Protein AF-A0A971YYG9-F1 (afdb_monomer_lite)

Structure (mmCIF, N/CA/C/O backbone):
data_AF-A0A971YYG9-F1
#
_entry.id   AF-A0A971YYG9-F1
#
loop_
_atom_site.group_PDB
_atom_site.id
_atom_site.type_symbol
_atom_site.label_atom_id
_atom_site.label_alt_id
_atom_site.label_comp_id
_atom_site.label_asym_id
_atom_site.label_entity_id
_atom_site.label_seq_id
_atom_site.pdbx_PDB_ins_code
_atom_site.Cartn_x
_atom_site.Cartn_y
_atom_site.Cartn_z
_atom_site.occupancy
_atom_site.B_iso_or_equiv
_atom_site.auth_seq_id
_atom_site.auth_comp_id
_atom_site.auth_asym_id
_atom_site.auth_atom_id
_atom_site.pdbx_PDB_model_num
ATOM 1 N N . MET A 1 1 ? 19.427 10.060 -9.851 1.00 64.81 1 MET A N 1
ATOM 2 C CA . MET A 1 1 ? 18.523 9.013 -9.334 1.00 64.81 1 MET A CA 1
ATOM 3 C C . MET A 1 1 ? 17.815 8.441 -10.540 1.00 64.81 1 MET A C 1
ATOM 5 O O . MET A 1 1 ? 17.192 9.212 -11.256 1.00 64.81 1 MET A O 1
ATOM 9 N N . ASP A 1 2 ? 18.004 7.157 -10.814 1.00 91.38 2 ASP A N 1
ATOM 10 C CA . ASP A 1 2 ? 17.386 6.489 -11.961 1.00 91.38 2 ASP A CA 1
ATOM 11 C C . ASP A 1 2 ? 15.859 6.347 -11.762 1.00 91.38 2 ASP A C 1
ATOM 13 O O . ASP A 1 2 ? 15.379 6.171 -10.636 1.00 91.38 2 ASP A O 1
ATOM 17 N N . THR A 1 3 ? 15.089 6.463 -12.848 1.00 93.69 3 THR A N 1
ATOM 18 C CA . THR A 1 3 ? 13.622 6.381 -12.829 1.00 93.69 3 THR A CA 1
ATOM 19 C C . THR A 1 3 ? 13.147 5.006 -12.372 1.00 93.69 3 THR A C 1
ATOM 21 O O . THR A 1 3 ? 12.219 4.936 -11.562 1.00 93.69 3 THR A O 1
ATOM 24 N N . ARG A 1 4 ? 13.790 3.915 -12.817 1.00 93.62 4 ARG A N 1
ATOM 25 C CA . ARG A 1 4 ? 13.424 2.557 -12.381 1.00 93.62 4 ARG A CA 1
ATOM 26 C C . ARG A 1 4 ? 13.664 2.389 -10.891 1.00 93.62 4 ARG A C 1
ATOM 28 O O . ARG A 1 4 ? 12.804 1.850 -10.193 1.00 93.62 4 ARG A O 1
ATOM 35 N N . PHE A 1 5 ? 14.801 2.877 -10.400 1.00 94.44 5 PHE A N 1
ATOM 36 C CA . PHE A 1 5 ? 15.111 2.871 -8.976 1.00 94.44 5 PHE A CA 1
ATOM 37 C C . PHE A 1 5 ? 14.068 3.645 -8.164 1.00 94.44 5 PHE A C 1
ATOM 39 O O . PHE A 1 5 ? 13.561 3.118 -7.174 1.00 94.44 5 PHE A O 1
ATOM 46 N N . PHE A 1 6 ? 13.701 4.859 -8.592 1.00 96.38 6 PHE A N 1
ATOM 47 C CA . PHE A 1 6 ? 12.682 5.655 -7.902 1.00 96.38 6 PHE A CA 1
ATOM 48 C C . PHE A 1 6 ? 11.331 4.932 -7.865 1.00 96.38 6 PHE A C 1
ATOM 50 O O . PHE A 1 6 ? 10.770 4.758 -6.787 1.00 96.38 6 PHE A O 1
ATOM 57 N N . LEU A 1 7 ? 10.848 4.432 -9.008 1.00 96.62 7 LEU A N 1
ATOM 58 C CA . LEU A 1 7 ? 9.580 3.700 -9.082 1.00 96.62 7 LEU A CA 1
ATOM 59 C C . LEU A 1 7 ? 9.600 2.425 -8.229 1.00 96.62 7 LEU A C 1
ATOM 61 O O . LEU A 1 7 ? 8.640 2.153 -7.515 1.00 96.62 7 LEU A O 1
ATOM 65 N N . THR A 1 8 ? 10.699 1.669 -8.251 1.00 96.75 8 THR A N 1
ATOM 66 C CA . THR A 1 8 ? 10.850 0.458 -7.428 1.00 96.75 8 THR A CA 1
ATOM 67 C C . THR A 1 8 ? 10.803 0.800 -5.944 1.00 96.75 8 THR A C 1
ATOM 69 O O . THR A 1 8 ? 10.065 0.166 -5.191 1.00 96.75 8 THR A O 1
ATOM 72 N N . LYS A 1 9 ? 11.546 1.831 -5.523 1.00 98.06 9 LYS A N 1
ATOM 73 C CA . LYS A 1 9 ? 11.548 2.296 -4.136 1.00 98.06 9 LYS A CA 1
ATOM 74 C C . LYS A 1 9 ? 10.149 2.732 -3.701 1.00 98.06 9 LYS A C 1
ATOM 76 O O . LYS A 1 9 ? 9.658 2.240 -2.691 1.00 98.06 9 LYS A O 1
ATOM 81 N N . THR A 1 10 ? 9.483 3.578 -4.487 1.00 98.25 10 THR A N 1
ATOM 82 C CA . THR A 1 10 ? 8.128 4.038 -4.167 1.00 98.25 10 THR A CA 1
ATOM 83 C C . THR A 1 10 ? 7.145 2.871 -4.106 1.00 98.25 10 THR A C 1
ATOM 85 O O . THR A 1 10 ? 6.367 2.792 -3.165 1.00 98.25 10 THR A O 1
ATOM 88 N N . MET A 1 11 ? 7.193 1.917 -5.042 1.00 98.50 11 MET A N 1
ATOM 89 C CA . MET A 1 11 ? 6.328 0.731 -5.007 1.00 98.50 11 MET A CA 1
ATOM 90 C C . MET A 1 11 ? 6.467 -0.050 -3.692 1.00 98.50 11 MET A C 1
ATOM 92 O O . MET A 1 11 ? 5.450 -0.469 -3.137 1.00 98.50 11 MET A O 1
ATOM 96 N N . LEU A 1 12 ? 7.700 -0.237 -3.207 1.00 98.44 12 LEU A N 1
ATOM 97 C CA . LEU A 1 12 ? 7.989 -0.950 -1.960 1.00 98.44 12 LEU A CA 1
ATOM 98 C C . LEU A 1 12 ? 7.497 -0.177 -0.732 1.00 98.44 12 LEU A C 1
ATOM 100 O O . LEU A 1 12 ? 6.846 -0.772 0.123 1.00 98.44 12 LEU A O 1
ATOM 104 N N . GLU A 1 13 ? 7.726 1.137 -0.679 1.00 98.62 13 GLU A N 1
ATOM 105 C CA . GLU A 1 13 ? 7.209 2.007 0.391 1.00 98.62 13 GLU A CA 1
ATOM 106 C C . GLU A 1 13 ? 5.675 1.938 0.470 1.00 98.62 13 GLU A C 1
ATOM 108 O O . GLU A 1 13 ? 5.106 1.816 1.554 1.00 98.62 13 GLU A O 1
ATOM 113 N N . LYS A 1 14 ? 4.995 1.929 -0.685 1.00 98.56 14 LYS A N 1
ATOM 114 C CA . LYS A 1 14 ? 3.537 1.749 -0.760 1.00 98.56 14 LYS A CA 1
ATOM 115 C C . LYS A 1 14 ? 3.096 0.381 -0.236 1.00 98.56 14 LYS A C 1
ATOM 117 O O . LYS A 1 14 ? 2.137 0.300 0.523 1.00 98.56 14 LYS A O 1
ATOM 122 N N . GLN A 1 15 ? 3.798 -0.698 -0.583 1.00 98.62 15 GLN A N 1
ATOM 123 C CA . GLN A 1 15 ? 3.485 -2.043 -0.071 1.00 98.62 15 GLN A CA 1
ATOM 124 C C . GLN A 1 15 ? 3.704 -2.165 1.441 1.00 98.62 15 GLN A C 1
ATOM 126 O O . GLN A 1 15 ? 2.944 -2.859 2.119 1.00 98.62 15 GLN A O 1
ATOM 131 N N . GLU A 1 16 ? 4.726 -1.496 1.973 1.00 98.75 16 GLU A N 1
ATOM 132 C CA . GLU A 1 16 ? 4.969 -1.419 3.412 1.00 98.75 16 GLU A CA 1
ATOM 133 C C . GLU A 1 16 ? 3.828 -0.681 4.121 1.00 98.75 16 GLU A C 1
ATOM 135 O O . GLU A 1 16 ? 3.246 -1.229 5.060 1.00 98.75 16 GLU A O 1
ATOM 140 N N . ALA A 1 17 ? 3.413 0.47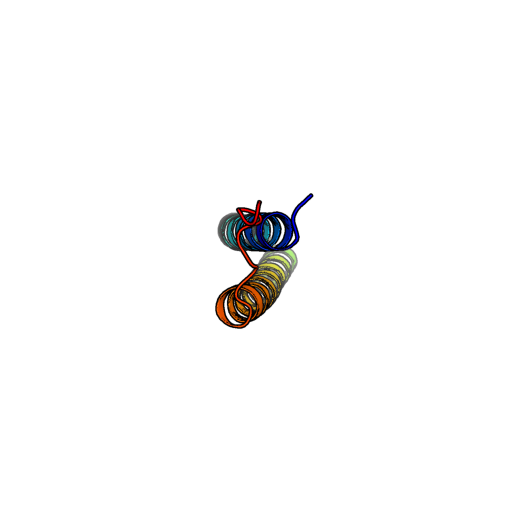6 3.594 1.00 98.69 17 ALA A N 1
ATOM 141 C CA . ALA A 1 17 ? 2.283 1.236 4.121 1.00 98.69 17 ALA A CA 1
ATOM 142 C C . ALA A 1 17 ? 0.983 0.415 4.143 1.00 98.69 17 ALA A C 1
ATOM 144 O O . ALA A 1 17 ? 0.285 0.418 5.155 1.00 98.69 17 ALA A O 1
ATOM 145 N N . VAL A 1 18 ? 0.684 -0.362 3.090 1.00 98.75 18 VAL A N 1
ATOM 146 C CA . VAL A 1 18 ? -0.474 -1.283 3.071 1.00 98.75 18 VAL A CA 1
ATOM 147 C C . VAL A 1 18 ? -0.453 -2.216 4.282 1.00 98.75 18 VAL A C 1
ATOM 149 O O . VAL A 1 18 ? -1.445 -2.324 5.005 1.00 98.75 18 VAL A O 1
ATOM 152 N N . ARG A 1 19 ? 0.682 -2.884 4.517 1.00 98.62 19 ARG A N 1
ATOM 153 C CA . ARG A 1 19 ? 0.844 -3.826 5.629 1.00 98.62 19 ARG A CA 1
ATOM 154 C C . ARG A 1 19 ? 0.679 -3.142 6.980 1.00 98.62 19 ARG A C 1
ATOM 156 O O . ARG A 1 19 ? 0.037 -3.701 7.870 1.00 98.62 19 ARG A O 1
ATOM 163 N N . ASP A 1 20 ? 1.279 -1.973 7.144 1.00 98.75 20 ASP A N 1
ATOM 164 C CA . ASP A 1 20 ? 1.279 -1.265 8.418 1.00 98.75 20 ASP A CA 1
ATOM 165 C C . ASP A 1 20 ? -0.098 -0.674 8.728 1.00 98.75 20 ASP A C 1
ATOM 167 O O . ASP A 1 20 ? -0.571 -0.781 9.860 1.00 98.75 20 ASP A O 1
ATOM 171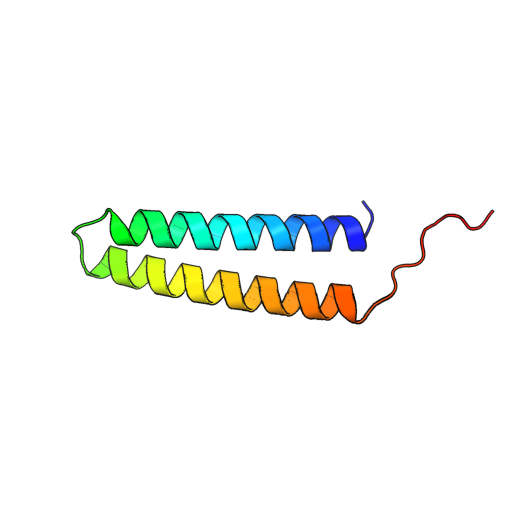 N N . TYR A 1 21 ? -0.798 -0.156 7.718 1.00 98.75 21 TYR A N 1
ATOM 172 C CA . TYR A 1 21 ? -2.166 0.336 7.858 1.00 98.75 21 TYR A CA 1
ATOM 173 C C . TYR A 1 21 ? -3.152 -0.782 8.182 1.00 98.75 21 TYR A C 1
ATOM 175 O O . TYR A 1 21 ? -3.978 -0.612 9.078 1.00 98.75 21 TYR A O 1
ATOM 183 N N . GLN A 1 22 ? -3.039 -1.943 7.527 1.00 98.50 22 GLN A N 1
ATOM 184 C CA . G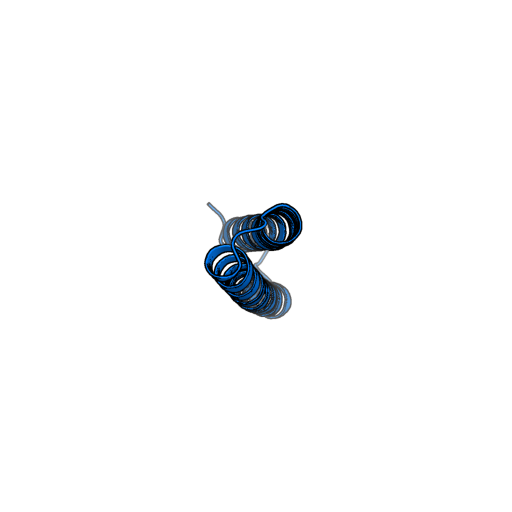LN A 1 22 ? -3.861 -3.113 7.854 1.00 98.50 22 GLN A CA 1
ATOM 185 C C . GLN A 1 22 ? -3.619 -3.579 9.294 1.00 98.50 22 GLN A C 1
ATOM 187 O O . GLN A 1 22 ? -4.568 -3.718 10.063 1.00 98.50 22 GLN A O 1
ATOM 192 N N . ARG A 1 23 ? -2.350 -3.725 9.699 1.00 98.56 23 ARG A N 1
ATOM 193 C CA . ARG A 1 23 ? -1.989 -4.097 11.078 1.00 98.56 23 ARG A CA 1
ATOM 194 C C . ARG A 1 23 ? -2.524 -3.100 12.102 1.00 98.56 23 ARG A C 1
ATOM 196 O O . ARG A 1 23 ? -3.047 -3.507 13.138 1.00 98.56 23 ARG A O 1
ATOM 203 N N . PHE A 1 24 ? -2.406 -1.803 11.825 1.00 98.56 24 PHE A N 1
ATOM 204 C CA . PHE A 1 24 ? -2.925 -0.773 12.716 1.00 98.56 24 PHE A CA 1
ATOM 205 C C . PHE A 1 24 ? -4.455 -0.826 12.815 1.00 98.56 24 PHE A C 1
ATOM 207 O O . PHE A 1 24 ? -4.987 -0.841 13.929 1.00 98.56 24 PHE A O 1
ATOM 214 N N . ALA A 1 25 ? -5.154 -0.927 11.680 1.00 98.44 25 ALA A N 1
ATOM 215 C CA . ALA A 1 25 ? -6.607 -1.061 11.631 1.00 98.44 25 ALA A CA 1
ATOM 216 C C . ALA A 1 25 ? -7.107 -2.277 12.431 1.00 98.44 25 ALA A C 1
ATOM 218 O O . ALA A 1 25 ? -8.141 -2.188 13.096 1.00 98.44 25 ALA A O 1
ATOM 219 N N . ASP A 1 26 ? -6.363 -3.384 12.428 1.00 97.81 26 ASP A N 1
ATOM 220 C CA . ASP A 1 26 ? -6.697 -4.584 13.205 1.00 97.81 26 ASP A CA 1
ATOM 221 C C . ASP A 1 26 ? -6.475 -4.402 14.717 1.00 97.81 26 ASP A C 1
ATOM 223 O O . ASP A 1 26 ? -7.170 -5.024 15.521 1.00 97.81 26 ASP A O 1
ATOM 227 N N . SER A 1 27 ? -5.554 -3.521 15.119 1.00 98.19 27 SER A N 1
ATOM 228 C CA . S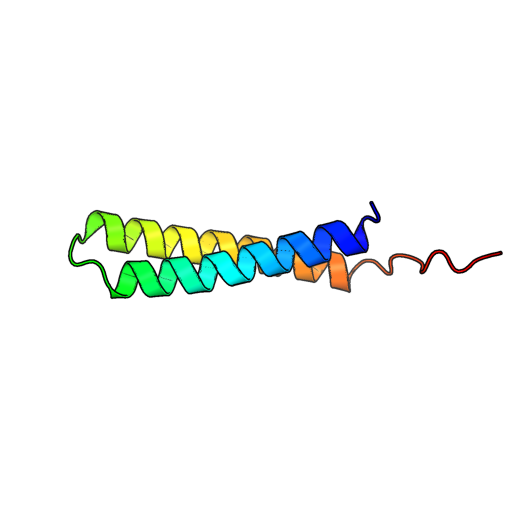ER A 1 27 ? -5.225 -3.267 16.531 1.00 98.19 27 SER A CA 1
ATOM 229 C C . SER A 1 27 ? -6.099 -2.213 17.220 1.00 98.19 27 SER A C 1
ATOM 231 O O . SER A 1 27 ? -6.239 -2.236 18.443 1.00 98.19 27 SER A O 1
ATOM 233 N N . THR A 1 28 ? -6.689 -1.282 16.466 1.00 97.62 28 THR A N 1
ATOM 234 C CA . THR A 1 28 ? -7.505 -0.203 17.038 1.00 97.62 28 THR A CA 1
ATOM 235 C C . THR A 1 28 ? -8.953 -0.639 17.290 1.00 97.62 28 THR A C 1
ATOM 237 O O . THR A 1 28 ? -9.567 -1.385 16.517 1.00 97.62 28 THR A O 1
ATOM 240 N N . SER A 1 29 ? -9.539 -0.138 18.379 1.00 98.06 29 SER A N 1
ATOM 241 C CA . SER A 1 29 ? -10.954 -0.332 18.722 1.00 98.06 29 SER A CA 1
ATOM 242 C C . SER A 1 29 ? -11.856 0.808 18.237 1.00 98.06 29 SER A C 1
ATOM 244 O O . SER A 1 29 ? -13.077 0.663 18.251 1.00 98.06 29 SER A O 1
ATOM 246 N N . ILE A 1 30 ? -11.279 1.925 17.780 1.00 98.44 30 ILE A N 1
ATOM 247 C CA . ILE A 1 30 ? -12.031 3.097 17.321 1.00 98.44 30 ILE A CA 1
ATOM 248 C C . ILE A 1 30 ? -12.495 2.847 15.881 1.00 98.44 30 ILE A C 1
ATOM 250 O O . ILE A 1 30 ? -11.673 2.782 14.967 1.00 98.44 30 ILE A O 1
ATOM 254 N N . ALA A 1 31 ? -13.809 2.697 15.687 1.00 98.19 31 ALA A N 1
ATOM 255 C CA . ALA A 1 31 ? -14.405 2.287 14.412 1.00 98.19 31 ALA A CA 1
ATOM 256 C C . ALA A 1 31 ? -14.050 3.226 13.247 1.00 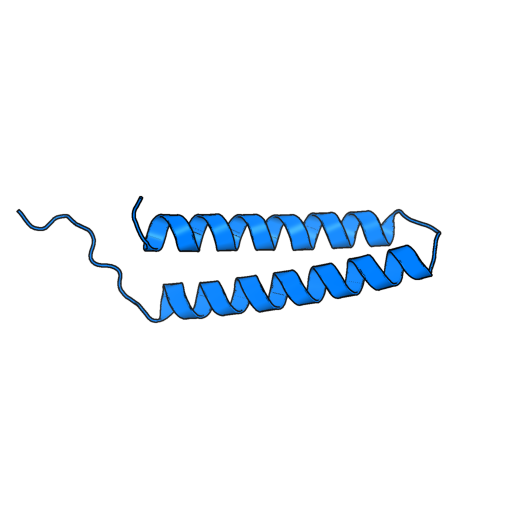98.19 31 ALA A C 1
ATOM 258 O O . ALA A 1 31 ? -13.577 2.757 12.217 1.00 98.19 31 ALA A O 1
ATOM 259 N N . GLU A 1 32 ? -14.181 4.538 13.443 1.00 98.56 32 GLU A N 1
ATOM 260 C CA . GLU A 1 32 ? -13.858 5.544 12.420 1.00 98.56 32 GLU A CA 1
ATOM 261 C C . GLU A 1 32 ? -12.391 5.457 11.968 1.00 98.56 32 GLU A C 1
ATOM 263 O O . GLU A 1 32 ? -12.089 5.435 10.777 1.00 98.56 32 GLU A O 1
ATOM 268 N N . ILE A 1 33 ? -11.464 5.319 12.921 1.00 98.56 33 ILE A N 1
ATOM 269 C CA . ILE A 1 33 ? -10.032 5.188 12.627 1.00 98.56 33 ILE A CA 1
ATOM 270 C C . ILE A 1 33 ? -9.751 3.870 11.896 1.00 98.56 33 ILE A C 1
ATOM 272 O O . ILE A 1 33 ? -8.966 3.842 10.949 1.00 98.56 33 ILE A O 1
ATOM 276 N N . LYS A 1 34 ? -10.401 2.775 12.303 1.00 98.69 34 LYS A N 1
ATOM 277 C CA . LYS A 1 34 ? -10.279 1.473 11.637 1.00 98.69 34 LYS A CA 1
ATOM 278 C C . LYS A 1 34 ? -10.697 1.550 10.172 1.00 98.69 34 LYS A C 1
ATOM 280 O O . LYS A 1 34 ? -9.981 1.042 9.312 1.00 98.69 34 LYS A O 1
ATOM 285 N N . GLU A 1 35 ? -11.841 2.164 9.890 1.00 98.62 35 GLU A N 1
ATOM 286 C CA . GLU A 1 35 ? -12.352 2.322 8.526 1.00 98.62 35 GLU A CA 1
ATOM 287 C C . GLU A 1 35 ? -11.441 3.214 7.681 1.00 98.62 35 GLU A C 1
ATOM 289 O O . GLU A 1 35 ? -11.089 2.836 6.561 1.00 98.62 35 GLU A O 1
ATOM 294 N N . ALA A 1 36 ? -10.971 4.333 8.240 1.00 98.75 36 ALA A N 1
ATOM 295 C CA . ALA A 1 36 ? -10.036 5.222 7.557 1.00 98.75 36 ALA A CA 1
ATOM 296 C C . ALA A 1 36 ? -8.750 4.488 7.141 1.00 98.75 36 ALA A C 1
ATOM 298 O O . ALA A 1 36 ? -8.365 4.523 5.974 1.00 98.75 36 ALA A O 1
ATOM 299 N N . PHE A 1 37 ? -8.118 3.748 8.056 1.00 98.75 37 PHE A N 1
ATOM 300 C CA . PHE A 1 37 ? -6.869 3.042 7.752 1.00 98.75 37 PHE A CA 1
ATOM 301 C C . PHE A 1 37 ? -7.049 1.853 6.802 1.00 98.75 37 PHE A C 1
ATOM 303 O O . PHE A 1 37 ? -6.140 1.561 6.025 1.00 98.75 37 PHE A O 1
ATOM 310 N N . LYS A 1 38 ? -8.223 1.210 6.781 1.00 98.62 38 LYS A N 1
ATOM 311 C CA . LYS A 1 38 ? -8.553 0.235 5.729 1.00 98.62 38 LYS A CA 1
ATOM 312 C C . LYS A 1 38 ? -8.620 0.899 4.352 1.00 98.62 38 LYS A C 1
ATOM 314 O O . LYS A 1 38 ? -7.992 0.405 3.420 1.00 98.62 38 LYS A O 1
ATOM 319 N N . SER A 1 39 ? -9.289 2.047 4.244 1.00 98.69 39 SER A N 1
ATOM 320 C CA . SER A 1 39 ? -9.369 2.807 2.988 1.00 98.69 39 SER A CA 1
ATOM 321 C C . SER A 1 39 ? -7.998 3.325 2.526 1.00 98.69 39 SER A C 1
ATOM 323 O O . SER A 1 39 ? -7.678 3.298 1.332 1.00 98.69 39 SER A O 1
ATOM 325 N N . PHE A 1 40 ? -7.134 3.729 3.462 1.00 98.69 40 PHE A N 1
ATOM 326 C CA . PHE A 1 40 ? -5.756 4.105 3.142 1.00 98.69 40 PHE A CA 1
ATOM 327 C C . PHE A 1 40 ? -4.968 2.912 2.598 1.00 98.69 40 PHE A C 1
ATOM 329 O O . PHE A 1 40 ? -4.306 3.046 1.571 1.00 98.69 40 PHE A O 1
ATOM 336 N N . ALA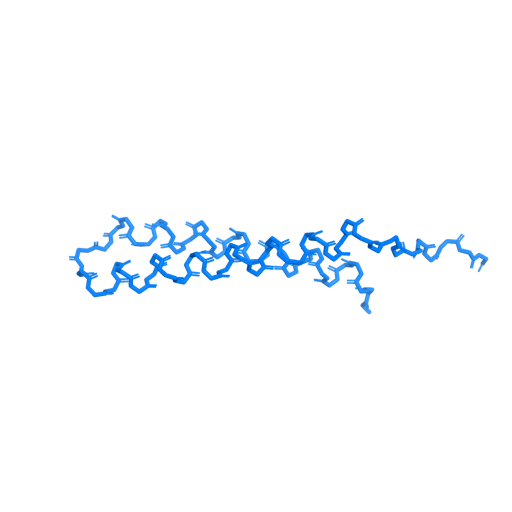 A 1 41 ? -5.083 1.733 3.219 1.00 98.75 41 ALA A N 1
ATOM 337 C CA . ALA A 1 41 ? -4.431 0.522 2.725 1.00 98.75 41 ALA A CA 1
ATOM 338 C C . ALA A 1 41 ? -4.892 0.159 1.302 1.00 98.75 41 ALA A C 1
ATOM 340 O O . ALA A 1 41 ? -4.069 -0.179 0.456 1.00 98.75 41 ALA A O 1
ATOM 341 N N . GLU A 1 42 ? -6.185 0.276 1.000 1.00 98.62 42 GLU A N 1
ATOM 342 C CA . GLU A 1 42 ? -6.707 0.056 -0.357 1.00 98.62 42 GLU A CA 1
ATOM 343 C C . GLU A 1 42 ? -6.118 1.052 -1.365 1.00 98.62 42 GLU A C 1
ATOM 345 O O . GLU A 1 42 ? -5.695 0.666 -2.456 1.00 98.62 42 GLU A O 1
ATOM 350 N N . THR A 1 43 ? -6.023 2.327 -0.986 1.00 98.75 43 THR A N 1
ATOM 351 C CA . THR A 1 43 ? -5.453 3.378 -1.840 1.00 98.75 43 THR A CA 1
ATOM 352 C C . THR A 1 43 ? -3.975 3.123 -2.138 1.00 98.75 43 THR A C 1
ATOM 354 O O . THR A 1 43 ? -3.556 3.182 -3.297 1.00 98.75 43 THR A O 1
ATOM 357 N N . GLU A 1 44 ? -3.180 2.797 -1.119 1.00 98.62 44 GLU A N 1
ATOM 358 C CA . GLU A 1 44 ? -1.753 2.492 -1.276 1.00 98.62 44 GLU A CA 1
ATOM 359 C C . GLU A 1 44 ? -1.543 1.222 -2.120 1.00 98.62 44 GLU A C 1
ATOM 361 O O . GLU A 1 44 ? -0.633 1.173 -2.952 1.00 98.62 44 GLU A O 1
ATOM 366 N N . ALA A 1 45 ? -2.426 0.223 -1.990 1.00 98.62 45 ALA A N 1
ATOM 367 C CA . ALA A 1 45 ? -2.399 -0.984 -2.814 1.00 98.62 45 ALA A CA 1
ATOM 368 C C . ALA A 1 45 ? -2.671 -0.674 -4.296 1.00 98.62 45 ALA A C 1
ATOM 370 O O . ALA A 1 45 ? -1.935 -1.149 -5.165 1.00 98.62 45 ALA A O 1
ATOM 371 N N . LEU A 1 46 ? -3.671 0.165 -4.594 1.00 98.75 46 LEU A N 1
ATOM 372 C CA . LEU A 1 46 ? -3.966 0.617 -5.960 1.00 98.75 46 LEU A CA 1
ATOM 373 C C . LEU A 1 46 ? -2.794 1.403 -6.563 1.00 98.75 46 LEU A C 1
ATOM 375 O O . LEU A 1 46 ? -2.421 1.177 -7.716 1.00 98.75 46 LEU A O 1
ATOM 379 N N . GLN A 1 47 ? -2.177 2.295 -5.785 1.00 98.56 47 GLN A N 1
ATOM 380 C CA . GLN A 1 47 ? -0.993 3.039 -6.222 1.00 98.56 47 GLN A CA 1
ATOM 381 C C . GLN A 1 47 ? 0.190 2.104 -6.504 1.00 98.56 47 GLN A C 1
ATOM 383 O O . GLN A 1 47 ? 0.819 2.220 -7.556 1.00 98.56 47 GLN A O 1
ATOM 388 N N . SER A 1 48 ? 0.470 1.150 -5.609 1.00 98.44 48 SER A N 1
ATOM 389 C CA . SER A 1 48 ? 1.541 0.165 -5.798 1.00 98.44 48 SER A CA 1
ATOM 390 C C . SER A 1 48 ? 1.322 -0.685 -7.051 1.00 98.44 48 SER A C 1
ATOM 392 O O . SER A 1 48 ? 2.245 -0.848 -7.851 1.00 98.44 48 SER A O 1
ATOM 394 N N . ALA A 1 49 ? 0.091 -1.155 -7.279 1.00 98.31 49 ALA A N 1
ATOM 395 C CA . ALA A 1 49 ? -0.270 -1.896 -8.484 1.00 98.31 49 ALA A CA 1
ATOM 396 C C . ALA A 1 49 ? -0.033 -1.060 -9.747 1.00 98.31 49 ALA A C 1
ATOM 398 O O . ALA A 1 49 ? 0.567 -1.545 -10.707 1.00 98.31 49 ALA A O 1
ATOM 399 N N . LYS A 1 50 ? -0.405 0.227 -9.728 1.00 98.44 50 LYS A N 1
ATOM 400 C CA . LYS A 1 50 ? -0.170 1.113 -10.870 1.00 98.44 50 LYS A CA 1
ATOM 401 C C . LYS A 1 50 ? 1.314 1.340 -11.147 1.00 98.44 50 LYS A C 1
ATOM 403 O O . LYS A 1 50 ? 1.724 1.372 -12.305 1.00 98.44 50 LYS A O 1
ATOM 408 N N . ILE A 1 51 ? 2.128 1.483 -10.102 1.00 98.06 51 ILE A N 1
ATOM 409 C CA . ILE A 1 51 ? 3.582 1.613 -10.249 1.00 98.06 51 ILE A CA 1
ATOM 410 C C . ILE A 1 51 ? 4.176 0.318 -10.806 1.00 98.06 51 ILE A C 1
ATOM 412 O O . ILE A 1 51 ? 5.023 0.377 -11.696 1.00 98.06 51 ILE A O 1
ATOM 416 N N . LYS A 1 52 ? 3.696 -0.844 -10.350 1.00 97.12 52 LYS A N 1
ATOM 417 C CA . LYS A 1 52 ? 4.097 -2.138 -10.904 1.00 97.12 52 LYS A CA 1
ATOM 418 C C . LYS A 1 52 ? 3.774 -2.246 -12.396 1.00 97.12 52 LYS A C 1
ATOM 420 O O . LYS A 1 52 ? 4.643 -2.645 -13.160 1.00 97.12 52 LYS A O 1
ATOM 425 N N . GLU A 1 53 ? 2.585 -1.827 -12.828 1.00 97.38 53 GLU A N 1
ATOM 426 C CA . GLU A 1 53 ? 2.242 -1.784 -14.257 1.00 97.38 53 GLU A CA 1
ATOM 427 C C . GLU A 1 53 ? 3.213 -0.909 -15.060 1.00 97.38 53 GLU A C 1
ATOM 429 O O . GLU A 1 53 ? 3.585 -1.268 -16.173 1.00 97.38 53 GLU A O 1
ATOM 434 N N . LEU A 1 54 ? 3.632 0.241 -14.518 1.00 96.31 54 LEU A N 1
ATOM 435 C CA . LEU A 1 54 ? 4.620 1.105 -15.170 1.00 96.31 54 LEU A CA 1
ATOM 436 C C . LEU A 1 54 ? 5.995 0.431 -15.236 1.00 96.31 54 LEU A C 1
ATOM 438 O O . LEU A 1 54 ? 6.645 0.489 -16.277 1.00 96.31 54 LEU A O 1
ATOM 442 N N . LEU A 1 55 ? 6.414 -0.224 -14.150 1.00 94.88 55 LEU A N 1
ATOM 443 C CA . LEU A 1 55 ? 7.669 -0.971 -14.093 1.00 94.88 55 LEU A CA 1
ATOM 444 C C . LEU A 1 55 ? 7.701 -2.132 -15.094 1.00 94.88 55 LEU A C 1
ATOM 446 O O . LEU A 1 55 ? 8.726 -2.356 -15.728 1.00 94.88 55 LEU A O 1
ATOM 450 N N . ASP A 1 56 ? 6.582 -2.840 -15.246 1.00 93.56 56 ASP A N 1
ATOM 451 C CA . ASP A 1 56 ? 6.451 -3.970 -16.169 1.00 93.56 56 ASP A CA 1
ATOM 452 C C . ASP A 1 56 ? 6.318 -3.495 -17.633 1.00 93.56 56 ASP A C 1
ATOM 454 O O . ASP A 1 56 ? 6.761 -4.179 -18.555 1.00 93.56 56 ASP A O 1
ATOM 458 N N . LYS A 1 57 ? 5.715 -2.318 -17.864 1.00 94.44 57 LYS A N 1
ATOM 459 C CA . LYS A 1 57 ? 5.486 -1.758 -19.206 1.00 94.44 57 LYS A CA 1
ATOM 460 C C . LYS A 1 57 ? 6.742 -1.162 -19.835 1.00 94.44 57 LYS A C 1
ATOM 462 O O . LYS A 1 57 ? 6.888 -1.223 -21.056 1.00 94.44 57 LYS A O 1
ATOM 467 N N . TYR A 1 58 ? 7.600 -0.529 -19.042 1.00 90.94 58 TYR A N 1
ATOM 468 C CA . TYR A 1 58 ? 8.782 0.152 -19.555 1.00 90.94 58 TYR A CA 1
ATOM 469 C C . TYR A 1 58 ? 10.040 -0.650 -19.229 1.00 90.94 58 TYR A C 1
ATOM 471 O O . TYR A 1 58 ? 10.423 -0.805 -18.074 1.00 90.94 58 TYR A O 1
ATOM 479 N N . THR A 1 59 ? 10.738 -1.110 -20.265 1.00 74.50 59 THR A N 1
ATOM 480 C CA . THR A 1 59 ? 12.144 -1.494 -20.143 1.00 74.50 59 THR A CA 1
ATOM 481 C C . THR A 1 59 ? 12.963 -0.225 -19.969 1.00 74.50 59 THR A C 1
ATOM 483 O O . THR A 1 59 ? 13.275 0.461 -20.941 1.00 74.50 59 THR A O 1
ATOM 486 N N . PHE A 1 60 ? 13.276 0.117 -18.724 1.00 74.38 60 PHE A N 1
ATOM 487 C CA . PHE A 1 60 ? 14.290 1.126 -18.442 1.00 74.38 60 PHE A CA 1
ATOM 488 C C . PHE A 1 60 ? 15.621 0.523 -18.875 1.00 74.38 60 PHE A C 1
ATOM 490 O O . PHE A 1 60 ? 16.025 -0.508 -18.329 1.00 74.38 60 PHE A O 1
ATOM 497 N N . ALA A 1 61 ? 16.212 1.093 -19.927 1.00 59.41 61 ALA A N 1
ATOM 498 C CA . ALA A 1 61 ? 17.515 0.677 -20.411 1.00 59.41 61 ALA A CA 1
ATOM 499 C C . ALA A 1 61 ? 18.481 0.692 -19.226 1.00 59.41 61 ALA A C 1
ATOM 501 O O . ALA A 1 61 ? 18.574 1.686 -18.508 1.00 59.41 61 ALA A O 1
ATOM 502 N N . ASP A 1 62 ? 19.126 -0.447 -18.993 1.00 53.69 62 ASP A N 1
ATOM 503 C CA . ASP A 1 62 ? 20.292 -0.491 -18.131 1.00 53.69 62 ASP A CA 1
ATOM 504 C C . ASP A 1 62 ? 21.302 0.442 -18.805 1.00 53.69 62 ASP A C 1
ATOM 506 O O . ASP A 1 62 ? 21.593 0.270 -19.991 1.00 53.69 62 ASP A O 1
ATOM 510 N N . ASP A 1 63 ? 21.754 1.477 -18.103 1.00 53.56 63 ASP A N 1
ATOM 511 C CA . ASP A 1 63 ? 22.716 2.469 -18.601 1.00 53.56 63 ASP A CA 1
ATOM 512 C C . ASP A 1 63 ? 24.123 1.830 -18.659 1.00 53.56 63 ASP A C 1
ATOM 514 O O . ASP A 1 63 ? 25.098 2.305 -18.086 1.00 53.56 63 ASP A O 1
ATOM 518 N N . SER A 1 64 ? 24.200 0.657 -19.292 1.00 53.19 64 SER A N 1
ATOM 519 C CA . SER A 1 64 ? 25.391 -0.127 -19.603 1.00 53.19 64 SER A CA 1
ATOM 520 C C . SER A 1 64 ? 25.720 -0.038 -21.098 1.00 53.19 64 SER A C 1
ATOM 522 O O . SER A 1 64 ? 26.239 -0.981 -21.694 1.00 53.19 64 SER A O 1
ATOM 524 N N . SER A 1 65 ? 25.411 1.110 -21.709 1.00 48.88 65 SER A N 1
ATOM 525 C CA . SER A 1 65 ? 25.866 1.461 -23.054 1.00 48.88 65 SER A CA 1
ATOM 526 C C . SER A 1 65 ? 26.997 2.491 -22.960 1.00 48.88 65 SER A C 1
ATOM 528 O O . SER A 1 65 ? 26.729 3.671 -22.764 1.00 48.88 65 SER A O 1
ATOM 530 N N . GLU A 1 66 ? 28.216 1.967 -23.143 1.00 42.12 66 GLU A N 1
ATOM 531 C CA . GLU A 1 66 ? 29.509 2.614 -23.477 1.00 42.12 66 GLU A CA 1
ATOM 532 C C . GLU A 1 66 ? 30.292 3.380 -22.394 1.00 42.12 66 GLU A C 1
ATOM 534 O O . GLU A 1 66 ? 29.892 4.479 -21.956 1.00 42.12 66 GLU A O 1
#

Secondary structure (DSSP, 8-state):
--HHHHHHHHHHHHHHHHHHHHHHHHH---HHHHHHHHHHHHHHHHHHHHHHHHHHH-----S---

pLDDT: mean 92.24, std 14.14, range [42.12, 98.75]

Sequence (66 aa):
MDTRFFLTKTMLEKQEAVRDYQRFADSTSIAEIKEAFKSFAETEALQSAKIKELLDKYTFADDSSE

Radius of gyration: 15.86 Å; chains: 1; bounding box: 44×14×42 Å

Foldseek 3Di:
DAPLVVLVVLLVVLQVLLVVLCVVLVVDPDPVSNVVSNVSSVVSVVVSVVSVVVSVVDDPDPPPDD